Protein AF-A0A839LKV4-F1 (afdb_monomer)

Sequence (99 aa):
MSNGKMERDYFEEKKQLTLEGIKHAQNTAEEVTGLLSSWSYDVPNIFNAAEVHEYIRAAKAQLDGVRRNFEKVRWASANTDLGFNEWLVENGHPDLVMG

Structure (mmCIF, N/CA/C/O backbone):
data_AF-A0A839LKV4-F1
#
_entry.id   AF-A0A839LKV4-F1
#
loop_
_atom_site.group_PDB
_atom_site.id
_atom_site.type_symbol
_atom_site.label_atom_id
_atom_site.label_alt_id
_atom_site.label_comp_id
_atom_site.label_asym_id
_atom_site.label_entity_id
_atom_site.label_seq_id
_atom_site.pdbx_PDB_ins_code
_atom_site.Cartn_x
_atom_site.Cartn_y
_atom_site.Cartn_z
_atom_site.occupancy
_atom_site.B_iso_or_equiv
_atom_site.auth_seq_id
_atom_site.auth_comp_id
_atom_site.auth_asym_id
_atom_site.auth_atom_id
_atom_site.pdbx_PDB_model_num
ATOM 1 N N . MET A 1 1 ? -19.327 -2.821 31.415 1.00 40.50 1 MET A N 1
ATOM 2 C CA . MET A 1 1 ? -18.023 -2.209 31.093 1.00 40.50 1 MET A CA 1
ATOM 3 C C . MET A 1 1 ? -17.868 -2.220 29.582 1.00 40.50 1 MET A C 1
ATOM 5 O O . MET A 1 1 ? -17.846 -3.310 29.038 1.00 40.50 1 MET A O 1
ATOM 9 N N . SER A 1 2 ? -17.823 -1.055 28.936 1.00 37.88 2 SER A N 1
ATOM 10 C CA . SER A 1 2 ? -16.970 -0.748 27.770 1.00 37.88 2 SER A CA 1
ATOM 11 C C . SER A 1 2 ? -17.357 0.642 27.244 1.00 37.88 2 SER A C 1
ATOM 13 O O . SER A 1 2 ? -18.317 0.826 26.503 1.00 37.88 2 SER A O 1
ATOM 15 N N . ASN A 1 3 ? -16.610 1.664 27.664 1.00 42.56 3 ASN A N 1
ATOM 16 C CA . ASN A 1 3 ? -16.605 2.940 26.957 1.00 42.56 3 ASN A CA 1
ATOM 17 C C . ASN A 1 3 ? -15.806 2.718 25.665 1.00 42.56 3 ASN A C 1
ATOM 19 O O . ASN A 1 3 ? -14.602 2.937 25.640 1.00 42.56 3 ASN A O 1
ATOM 23 N N . GLY A 1 4 ? -16.469 2.237 24.609 1.00 48.34 4 GLY A N 1
ATOM 24 C CA . GLY A 1 4 ? -15.903 1.998 23.270 1.00 48.34 4 GLY A CA 1
ATOM 25 C C . GLY A 1 4 ? -15.547 3.273 22.494 1.00 48.34 4 GLY A C 1
ATOM 26 O O . GLY A 1 4 ? -15.697 3.329 21.277 1.00 48.34 4 GLY A O 1
ATOM 27 N N . LYS A 1 5 ? -15.122 4.331 23.190 1.00 51.56 5 LYS A N 1
ATOM 28 C CA . LYS A 1 5 ? -14.492 5.492 22.569 1.00 51.56 5 LYS A CA 1
ATOM 29 C C . LYS A 1 5 ? -12.992 5.319 22.718 1.00 51.56 5 LYS A C 1
ATOM 31 O O . LYS A 1 5 ? -12.467 5.440 23.820 1.00 51.56 5 LYS A O 1
ATOM 36 N N . MET A 1 6 ? -12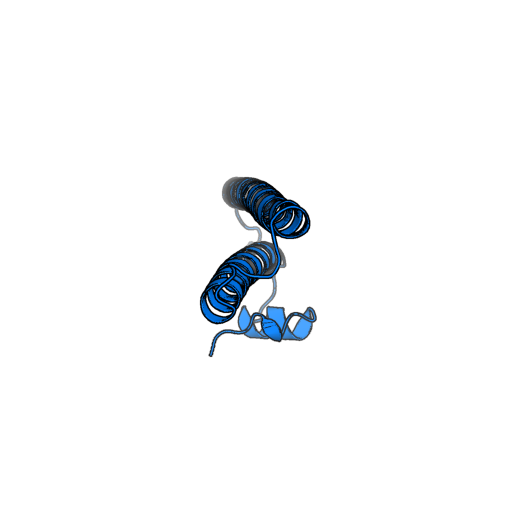.333 5.049 21.596 1.00 60.16 6 MET A N 1
ATOM 37 C CA . MET A 1 6 ? -10.903 5.284 21.438 1.00 60.16 6 MET A CA 1
ATOM 38 C C . MET A 1 6 ? -10.585 6.677 22.004 1.00 60.16 6 MET A C 1
ATOM 40 O O . MET A 1 6 ? -11.303 7.638 21.703 1.00 60.16 6 MET A O 1
ATOM 44 N N . GLU A 1 7 ? -9.589 6.771 22.889 1.00 73.50 7 GLU A N 1
ATOM 45 C CA . GLU A 1 7 ? -9.206 8.055 23.476 1.00 73.50 7 GLU A CA 1
ATOM 46 C C . GLU A 1 7 ? -8.921 9.051 22.354 1.00 73.50 7 GLU A C 1
ATOM 48 O O . GLU A 1 7 ? -8.290 8.719 21.349 1.00 73.50 7 GLU A O 1
ATOM 53 N N . ARG A 1 8 ? -9.440 10.272 22.505 1.00 69.38 8 ARG A N 1
ATOM 54 C CA . ARG A 1 8 ? -9.381 11.314 21.472 1.00 69.38 8 ARG A CA 1
ATOM 55 C C . ARG A 1 8 ? -7.950 11.548 20.981 1.00 69.38 8 ARG A C 1
ATOM 57 O O . ARG A 1 8 ? -7.748 11.766 19.791 1.00 69.38 8 ARG A O 1
ATOM 64 N N . ASP A 1 9 ? -6.988 11.435 21.887 1.00 69.31 9 ASP A N 1
ATOM 65 C CA . ASP A 1 9 ? -5.569 11.622 21.607 1.00 69.31 9 ASP A CA 1
ATOM 66 C C . ASP A 1 9 ? -5.010 10.482 20.743 1.00 69.31 9 ASP A C 1
ATOM 68 O O . ASP A 1 9 ? -4.299 10.736 19.775 1.00 69.31 9 ASP A O 1
ATOM 72 N N . TYR A 1 10 ? -5.426 9.238 21.001 1.00 67.12 10 TYR A N 1
ATOM 73 C CA . TYR A 1 10 ? -5.076 8.091 20.163 1.00 67.12 10 TYR A CA 1
ATOM 74 C C . TYR A 1 10 ? -5.703 8.201 18.764 1.00 67.12 10 TYR A C 1
ATOM 76 O O . TYR A 1 10 ? -5.060 7.890 17.763 1.00 67.12 10 TYR A O 1
ATOM 84 N N . PHE A 1 11 ? -6.947 8.682 18.664 1.00 73.06 11 PHE A N 1
ATOM 85 C CA . PHE A 1 11 ? -7.590 8.914 17.368 1.00 73.06 11 PHE A CA 1
ATOM 86 C C . PHE A 1 11 ? -6.861 9.987 16.545 1.00 73.06 11 PHE A C 1
ATOM 88 O O . PHE A 1 11 ? -6.594 9.773 15.362 1.00 73.06 11 PHE A O 1
ATOM 95 N N . GLU A 1 12 ? -6.515 11.125 17.154 1.00 74.31 12 GLU A N 1
ATOM 96 C CA . GLU A 1 12 ? -5.784 12.191 16.460 1.00 74.31 12 GLU A CA 1
ATOM 97 C C . GLU A 1 12 ? -4.361 11.758 16.074 1.00 74.31 12 GLU A C 1
ATOM 99 O O . GLU A 1 12 ? -3.928 12.047 14.959 1.00 74.31 12 GLU A O 1
ATOM 104 N N . GLU A 1 13 ? -3.670 10.979 16.914 1.00 73.31 13 GLU A N 1
ATOM 105 C CA . GLU A 1 13 ? -2.375 10.374 16.571 1.00 73.31 13 GLU A CA 1
ATOM 106 C C . GLU A 1 13 ? -2.489 9.481 15.324 1.00 73.31 13 GLU A C 1
ATOM 108 O O . GLU A 1 13 ? -1.734 9.637 14.361 1.00 73.31 13 GLU A O 1
ATOM 113 N N . LYS A 1 14 ? -3.468 8.565 15.289 1.00 68.56 14 LYS A N 1
ATOM 114 C CA . LYS A 1 14 ? -3.659 7.672 14.134 1.00 68.56 14 LYS A CA 1
ATOM 115 C C . LYS A 1 14 ? -4.084 8.429 12.886 1.00 68.56 14 LYS A C 1
ATOM 117 O O . LYS A 1 14 ? -3.581 8.134 11.802 1.00 68.56 14 LYS A O 1
ATOM 122 N N . LYS A 1 15 ? -4.943 9.436 13.017 1.00 75.06 15 LYS A N 1
ATOM 123 C CA . LYS A 1 15 ? -5.335 10.313 11.910 1.00 75.06 15 LYS A CA 1
ATOM 124 C C . LYS A 1 15 ? -4.131 11.051 11.322 1.00 75.06 15 LYS A C 1
ATOM 126 O O . LYS A 1 15 ? -3.983 11.064 10.102 1.00 75.06 15 LYS A O 1
ATOM 131 N N . GLN A 1 16 ? -3.248 11.595 12.156 1.00 76.31 16 GLN A N 1
ATOM 132 C CA . GLN A 1 16 ? -2.036 12.273 11.698 1.00 76.31 16 GLN A CA 1
ATOM 133 C C . GLN A 1 16 ? -1.102 11.319 10.938 1.00 76.31 16 GLN A C 1
ATOM 135 O O . GLN A 1 16 ? -0.717 11.615 9.807 1.00 76.31 16 GLN A O 1
ATOM 140 N N . LEU A 1 17 ? -0.840 10.129 11.490 1.00 70.31 17 LEU A N 1
ATOM 141 C CA . LEU A 1 1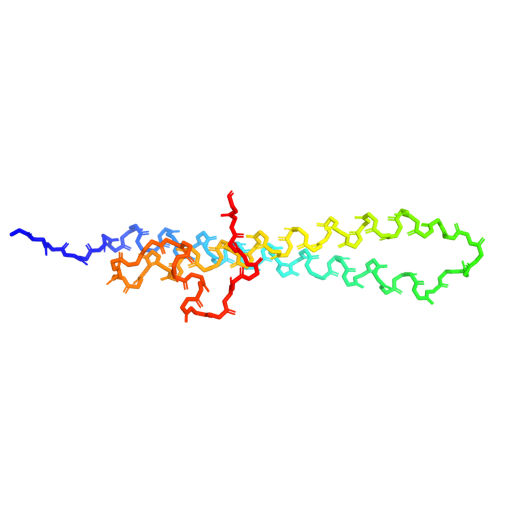7 ? -0.044 9.087 10.824 1.00 70.31 17 LEU A CA 1
ATOM 142 C C . LEU A 1 17 ? -0.647 8.657 9.477 1.00 70.31 17 LEU A C 1
ATOM 144 O O . LEU A 1 17 ? 0.069 8.335 8.530 1.00 70.31 17 LEU A O 1
ATOM 148 N N . THR A 1 18 ? -1.974 8.678 9.369 1.00 69.69 18 THR A N 1
ATOM 149 C CA . THR A 1 18 ? -2.684 8.363 8.122 1.00 69.69 18 THR A CA 1
ATOM 150 C C . THR A 1 18 ? -2.478 9.435 7.073 1.00 69.69 18 THR A C 1
ATOM 152 O O . THR A 1 18 ? -2.188 9.117 5.925 1.00 69.69 18 THR A O 1
ATOM 155 N N . LEU A 1 19 ? -2.629 10.705 7.454 1.00 74.81 19 LEU A N 1
ATOM 156 C CA . LEU A 1 19 ? -2.427 11.834 6.551 1.00 74.81 19 LEU A CA 1
ATOM 157 C C . LEU A 1 19 ? -0.982 11.879 6.045 1.00 74.81 19 LEU A C 1
ATOM 159 O O . LEU A 1 19 ? -0.753 12.104 4.858 1.00 74.81 19 LEU A O 1
ATOM 163 N N . GLU A 1 20 ? -0.018 11.595 6.920 1.00 75.00 20 GLU A N 1
ATOM 164 C CA . GLU A 1 20 ? 1.391 11.444 6.550 1.00 75.00 20 GLU A CA 1
ATOM 165 C C . GLU A 1 20 ? 1.600 10.274 5.583 1.00 75.00 20 GLU A C 1
ATOM 167 O O . GLU A 1 20 ? 2.273 10.435 4.564 1.00 75.00 20 GLU A O 1
ATOM 172 N N . GLY A 1 21 ? 0.954 9.131 5.835 1.00 71.81 21 GLY A N 1
ATOM 173 C CA . GLY A 1 21 ? 0.974 7.975 4.939 1.00 71.81 21 GLY A CA 1
ATOM 174 C C . GLY A 1 21 ? 0.377 8.260 3.556 1.00 71.81 21 GLY A C 1
ATOM 175 O O . GLY A 1 21 ? 0.976 7.889 2.549 1.00 71.81 21 GLY A O 1
ATOM 176 N N . ILE A 1 22 ? -0.762 8.961 3.487 1.00 74.25 22 ILE A N 1
ATOM 177 C CA . ILE A 1 22 ? -1.395 9.381 2.223 1.00 74.25 22 ILE A CA 1
ATOM 178 C C . ILE A 1 22 ? -0.470 10.328 1.458 1.00 74.25 22 ILE A C 1
ATOM 180 O O . ILE A 1 22 ? -0.266 10.152 0.260 1.00 74.25 22 ILE A O 1
ATOM 184 N N . LYS A 1 23 ? 0.121 11.314 2.142 1.00 73.69 23 LYS A N 1
ATOM 185 C CA . LYS A 1 23 ? 1.037 12.271 1.513 1.00 73.69 23 LYS A CA 1
ATOM 186 C C . LYS A 1 23 ? 2.288 11.581 0.973 1.00 73.69 23 LYS A C 1
ATOM 188 O O . LYS A 1 23 ? 2.715 11.868 -0.140 1.00 73.69 23 LYS A O 1
ATOM 193 N N . HIS A 1 24 ? 2.859 10.654 1.738 1.00 71.19 24 HIS A N 1
ATOM 194 C CA . HIS A 1 24 ? 4.004 9.872 1.286 1.00 71.19 24 HIS A CA 1
ATOM 195 C C . HIS A 1 24 ? 3.659 9.042 0.046 1.00 71.19 24 HIS A C 1
ATOM 197 O O . HIS A 1 24 ? 4.392 9.066 -0.936 1.00 71.19 24 HIS A O 1
ATOM 203 N N . ALA A 1 25 ? 2.500 8.388 0.054 1.00 65.00 25 ALA A N 1
ATOM 204 C CA . ALA A 1 25 ? 2.033 7.619 -1.084 1.00 65.00 25 ALA A CA 1
ATOM 205 C C . ALA A 1 25 ? 1.782 8.448 -2.339 1.00 65.00 25 ALA A C 1
ATOM 207 O O . ALA A 1 25 ? 2.088 7.997 -3.440 1.00 65.00 25 ALA A O 1
ATOM 208 N N . GLN A 1 26 ? 1.217 9.644 -2.173 1.00 72.69 26 GLN A N 1
ATOM 209 C CA . GLN A 1 26 ? 1.023 10.574 -3.273 1.00 7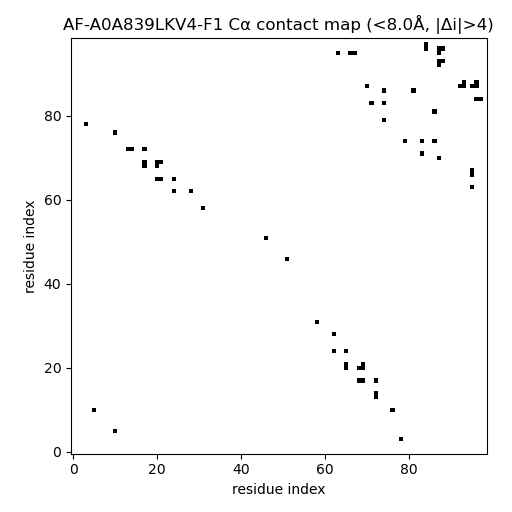2.69 26 GLN A CA 1
ATOM 210 C C . GLN A 1 26 ? 2.371 10.937 -3.905 1.00 72.69 26 GLN A C 1
ATOM 212 O O . GLN A 1 26 ? 2.512 10.822 -5.118 1.00 72.69 26 GLN A O 1
ATOM 217 N N . ASN A 1 27 ? 3.376 11.275 -3.092 1.00 72.12 27 ASN A N 1
ATOM 218 C CA . ASN A 1 27 ? 4.720 11.571 -3.591 1.00 72.12 27 ASN A CA 1
ATOM 219 C C . ASN A 1 27 ? 5.322 10.371 -4.342 1.00 72.12 27 ASN A C 1
ATOM 221 O O . ASN A 1 27 ? 5.863 10.534 -5.430 1.00 72.12 27 ASN A O 1
ATOM 225 N N . THR A 1 28 ? 5.184 9.153 -3.810 1.00 68.69 28 THR A N 1
ATOM 226 C CA . THR A 1 28 ? 5.654 7.936 -4.492 1.00 68.69 28 THR A CA 1
ATOM 227 C C . THR A 1 28 ? 4.924 7.704 -5.818 1.00 68.69 28 THR A C 1
ATOM 229 O O . THR A 1 28 ? 5.543 7.321 -6.808 1.00 68.69 28 THR A O 1
ATOM 232 N N . ALA A 1 29 ? 3.615 7.957 -5.878 1.00 68.50 29 ALA A N 1
ATOM 233 C CA . ALA A 1 29 ? 2.855 7.854 -7.121 1.00 68.50 29 ALA A CA 1
ATOM 234 C C . ALA A 1 29 ? 3.315 8.893 -8.160 1.00 68.50 29 ALA A C 1
ATOM 236 O O . ALA A 1 29 ? 3.419 8.571 -9.347 1.00 68.50 29 ALA A O 1
ATOM 237 N N . GLU A 1 30 ? 3.632 10.114 -7.724 1.00 73.38 30 GLU A N 1
ATOM 238 C CA . GLU A 1 30 ? 4.198 11.169 -8.571 1.00 73.38 30 GLU A CA 1
ATOM 239 C C . GLU A 1 30 ? 5.594 10.784 -9.096 1.00 73.38 30 GLU A C 1
ATOM 241 O O . GLU A 1 30 ? 5.853 10.931 -10.290 1.00 73.38 30 GLU A O 1
ATOM 246 N N . GLU A 1 31 ? 6.458 10.198 -8.260 1.00 71.00 31 GLU A N 1
ATOM 247 C CA . GLU A 1 31 ? 7.777 9.683 -8.663 1.00 71.00 31 GLU A CA 1
ATOM 248 C C . GLU A 1 31 ? 7.669 8.570 -9.713 1.00 71.00 31 GLU A C 1
ATOM 250 O O . GLU A 1 31 ? 8.317 8.633 -10.760 1.00 71.00 31 GLU A O 1
ATOM 255 N N . 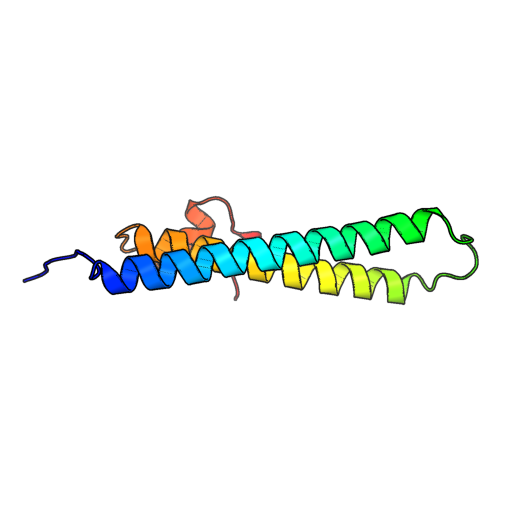VAL A 1 32 ? 6.806 7.576 -9.479 1.00 69.69 32 VAL A N 1
ATOM 256 C CA . VAL A 1 32 ? 6.558 6.489 -10.440 1.00 69.69 32 VAL A CA 1
ATOM 257 C C . VAL A 1 32 ? 6.013 7.048 -11.754 1.00 69.69 32 VAL A C 1
ATOM 259 O O . VAL A 1 32 ? 6.459 6.646 -12.826 1.00 69.69 32 VAL A O 1
ATOM 262 N N . THR A 1 33 ? 5.096 8.014 -11.697 1.00 70.25 33 THR A N 1
ATOM 263 C CA . THR A 1 33 ? 4.555 8.673 -12.896 1.00 70.25 33 THR A CA 1
ATOM 264 C C . THR A 1 33 ? 5.640 9.438 -13.656 1.00 70.25 33 THR A C 1
ATOM 266 O O . THR A 1 33 ? 5.669 9.406 -14.888 1.00 70.25 33 THR A O 1
ATOM 269 N N . GLY A 1 34 ? 6.564 10.085 -12.944 1.00 64.31 34 GLY A N 1
ATOM 270 C CA . GLY A 1 34 ? 7.735 10.742 -13.522 1.00 64.31 34 GLY A CA 1
ATOM 271 C C . GLY A 1 34 ? 8.663 9.763 -14.246 1.00 64.31 34 GLY A C 1
ATOM 272 O O . GLY A 1 34 ? 9.064 10.032 -15.377 1.00 64.31 34 GLY A O 1
ATOM 273 N N . LEU A 1 35 ? 8.934 8.601 -13.644 1.00 64.75 35 LEU A N 1
ATOM 274 C CA . LEU A 1 35 ? 9.712 7.522 -14.268 1.00 64.75 35 LEU A CA 1
ATOM 275 C C . LEU A 1 35 ? 9.017 6.957 -15.516 1.00 64.75 35 LEU A C 1
ATOM 277 O O . LEU A 1 35 ? 9.648 6.784 -16.553 1.00 64.75 35 LEU A O 1
ATOM 281 N N . LEU A 1 36 ? 7.703 6.727 -15.456 1.00 61.94 36 LEU A N 1
ATOM 282 C CA . LEU A 1 36 ? 6.926 6.284 -16.620 1.00 61.94 36 LEU A CA 1
ATOM 283 C C . LEU A 1 36 ? 6.918 7.335 -17.741 1.00 61.94 36 LEU A C 1
ATOM 285 O O . LEU A 1 36 ? 6.950 6.993 -18.921 1.00 61.94 36 LEU A O 1
ATOM 289 N N . SER A 1 37 ? 6.884 8.620 -17.384 1.00 60.69 37 SER A N 1
ATOM 290 C CA . SER A 1 37 ? 6.895 9.718 -18.354 1.00 60.69 37 SER A CA 1
ATOM 291 C C . SER A 1 37 ? 8.262 9.870 -19.023 1.00 60.69 37 SER A C 1
ATOM 293 O O . SER A 1 37 ? 8.315 10.111 -20.229 1.00 60.69 37 SER A O 1
ATOM 295 N N . SER A 1 38 ? 9.366 9.668 -18.294 1.00 57.34 38 S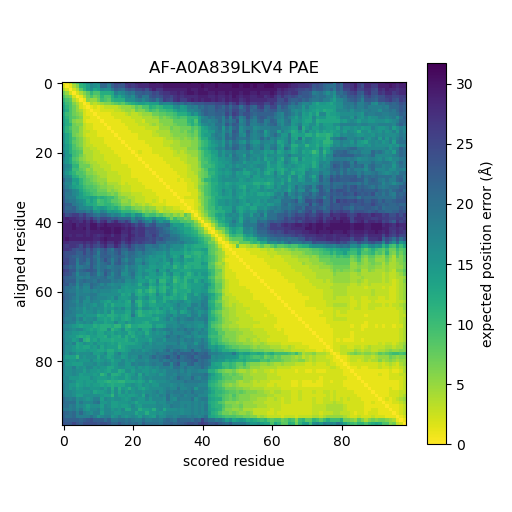ER A N 1
ATOM 296 C CA . SER A 1 38 ? 10.710 9.663 -18.887 1.00 57.34 38 SER A CA 1
ATOM 297 C C . SER A 1 38 ? 10.937 8.458 -19.805 1.00 57.34 38 SER A C 1
ATOM 299 O O . SER A 1 38 ? 11.622 8.591 -20.817 1.00 57.34 38 SER A O 1
ATOM 301 N N . TRP A 1 39 ? 10.271 7.323 -19.554 1.00 56.12 39 TRP A N 1
ATOM 302 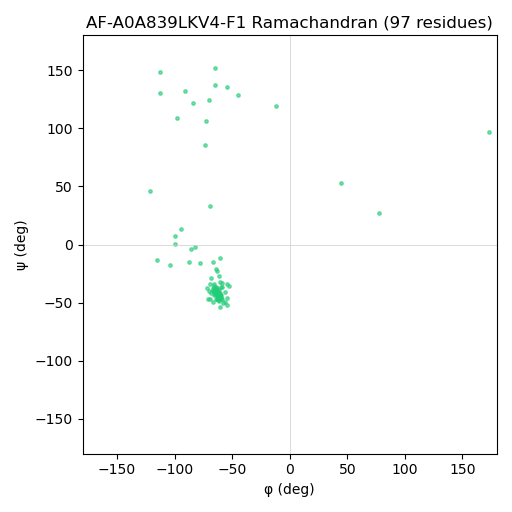C CA . TRP A 1 39 ? 10.275 6.169 -20.467 1.00 56.12 39 TRP A CA 1
ATOM 303 C C . TRP A 1 39 ? 9.637 6.452 -21.834 1.00 56.12 39 TRP A C 1
ATOM 305 O O . TRP A 1 39 ? 9.926 5.742 -22.792 1.00 56.12 39 TRP A O 1
ATOM 315 N N . SER A 1 40 ? 8.790 7.480 -21.958 1.00 53.47 40 SER A N 1
ATOM 316 C CA . SER A 1 40 ? 8.201 7.862 -23.251 1.00 53.47 40 SER A CA 1
ATOM 317 C C . SER A 1 40 ? 9.152 8.654 -24.157 1.00 53.47 40 SER A C 1
ATOM 319 O O . SER A 1 40 ? 8.894 8.757 -25.356 1.00 53.47 40 SER A O 1
ATOM 321 N N . TYR A 1 41 ? 10.245 9.200 -23.604 1.00 51.75 41 TYR A N 1
ATOM 322 C CA . TYR A 1 41 ? 11.141 10.113 -24.317 1.00 51.75 41 TYR A CA 1
ATOM 323 C C . TYR A 1 41 ? 12.467 9.486 -24.773 1.00 51.75 41 TYR A C 1
ATOM 325 O O . TYR A 1 41 ? 13.070 10.031 -25.697 1.00 51.75 41 TYR A O 1
ATOM 333 N N . ASP A 1 42 ? 12.889 8.337 -24.224 1.00 50.09 42 ASP A N 1
ATOM 334 C CA . ASP A 1 42 ? 14.156 7.698 -24.603 1.00 50.09 42 ASP A CA 1
ATOM 335 C C . ASP A 1 42 ? 13.991 6.355 -25.347 1.00 50.09 42 ASP A C 1
ATOM 337 O O . ASP A 1 42 ? 13.250 5.453 -24.977 1.00 50.09 42 ASP A O 1
ATOM 341 N N . VAL A 1 43 ? 14.713 6.290 -26.464 1.00 50.28 43 VAL A N 1
ATOM 342 C CA . VAL A 1 43 ? 14.938 5.250 -27.482 1.00 50.28 43 VAL A CA 1
ATOM 343 C C . VAL A 1 43 ? 14.463 3.801 -27.164 1.00 50.28 43 VAL A C 1
ATOM 345 O O . VAL A 1 43 ? 15.056 3.126 -26.320 1.00 50.28 43 VAL A O 1
ATOM 348 N N . PRO A 1 44 ? 13.535 3.220 -27.962 1.00 51.97 44 PRO A N 1
ATOM 349 C CA . PRO A 1 44 ? 12.970 1.869 -27.769 1.00 51.97 44 PRO A CA 1
ATOM 350 C C . PRO A 1 44 ? 13.953 0.682 -27.797 1.00 51.97 44 PRO A C 1
ATOM 352 O O . PRO A 1 44 ? 13.569 -0.433 -27.460 1.00 51.97 44 PRO A O 1
ATOM 355 N N . ASN A 1 45 ? 15.206 0.886 -28.214 1.00 50.44 45 ASN A N 1
ATOM 356 C CA . ASN A 1 45 ? 16.175 -0.188 -28.474 1.00 50.44 45 ASN A CA 1
ATOM 357 C C . ASN A 1 45 ? 17.189 -0.442 -27.339 1.00 50.44 45 ASN A C 1
ATOM 359 O O . ASN A 1 45 ? 18.120 -1.219 -27.540 1.00 50.44 45 ASN A O 1
ATOM 363 N N . ILE A 1 46 ? 17.043 0.196 -26.170 1.00 56.47 46 ILE A N 1
ATOM 364 C CA . ILE A 1 46 ? 18.001 0.070 -25.046 1.00 56.47 46 ILE A CA 1
ATOM 365 C C . ILE A 1 46 ? 17.371 -0.589 -23.799 1.00 56.47 46 ILE A C 1
ATOM 367 O O . ILE A 1 46 ? 18.086 -1.027 -22.901 1.00 56.47 46 ILE A O 1
ATOM 371 N N . PHE A 1 47 ? 16.044 -0.729 -23.732 1.00 58.56 47 PHE A N 1
ATOM 372 C CA . PHE A 1 47 ? 15.367 -1.168 -22.509 1.00 58.56 47 PHE A CA 1
ATOM 373 C C . PHE A 1 47 ? 15.329 -2.691 -22.351 1.00 58.56 47 PHE A C 1
ATOM 375 O O . PHE A 1 47 ? 14.754 -3.417 -23.164 1.00 58.56 47 PHE A O 1
ATOM 382 N N . ASN A 1 48 ? 15.892 -3.176 -21.244 1.00 68.12 48 ASN A N 1
ATOM 383 C CA . ASN A 1 48 ? 15.709 -4.548 -20.796 1.00 68.12 48 ASN A CA 1
ATOM 384 C C . ASN A 1 48 ? 14.285 -4.712 -20.240 1.00 68.12 48 ASN A C 1
ATOM 386 O O . ASN A 1 48 ? 13.978 -4.255 -19.140 1.00 68.12 48 ASN A O 1
ATOM 390 N N . ALA A 1 49 ? 13.414 -5.390 -20.990 1.00 68.56 49 ALA A N 1
ATOM 391 C CA . ALA A 1 49 ? 12.021 -5.605 -20.596 1.00 68.56 49 ALA A CA 1
ATOM 392 C C . ALA A 1 49 ? 11.879 -6.249 -19.203 1.00 68.56 49 ALA A C 1
ATOM 394 O O . ALA A 1 49 ? 10.952 -5.916 -18.469 1.00 68.56 49 ALA A O 1
ATOM 395 N N . ALA A 1 50 ? 12.805 -7.131 -18.807 1.00 74.81 50 ALA A N 1
ATOM 396 C CA . ALA A 1 50 ? 12.773 -7.754 -17.486 1.00 74.81 50 ALA A CA 1
ATOM 397 C C . ALA A 1 50 ? 12.952 -6.716 -16.368 1.00 74.81 50 ALA A C 1
ATOM 399 O O . ALA A 1 50 ? 12.218 -6.735 -15.386 1.00 74.81 50 ALA A O 1
ATOM 400 N N . GLU A 1 51 ? 13.871 -5.772 -16.550 1.00 72.81 51 GLU A N 1
ATOM 401 C CA . GLU A 1 51 ? 14.141 -4.701 -15.589 1.00 72.81 51 GLU A CA 1
ATOM 402 C C . GLU A 1 51 ? 12.941 -3.750 -15.456 1.00 72.81 51 GLU A C 1
ATOM 404 O O . GLU A 1 51 ? 12.526 -3.409 -14.349 1.00 72.81 51 GLU A O 1
ATOM 409 N N . VAL A 1 52 ? 12.292 -3.425 -16.577 1.00 68.00 52 VAL A N 1
ATOM 410 C CA . VAL A 1 52 ? 11.040 -2.651 -16.600 1.00 68.00 52 VAL A CA 1
ATOM 411 C C . VAL A 1 52 ? 9.925 -3.367 -15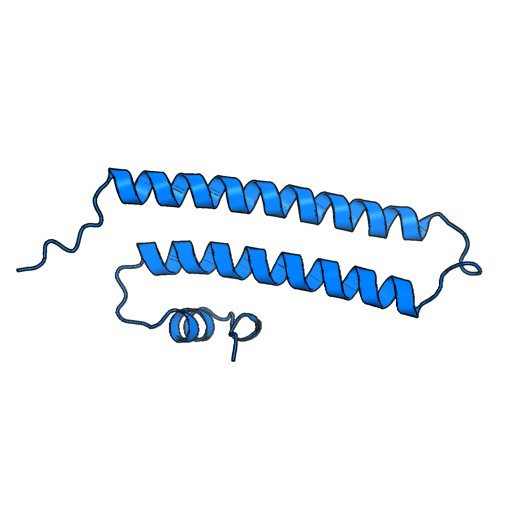.829 1.00 68.00 52 VAL A C 1
ATOM 413 O O . VAL A 1 52 ? 9.231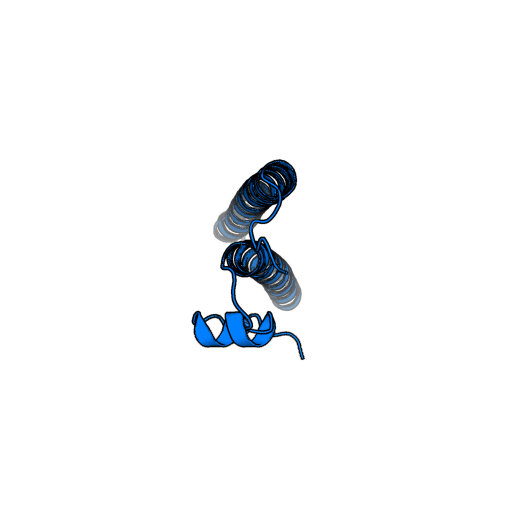 -2.753 -15.016 1.00 68.00 52 VAL A O 1
ATOM 416 N N . HIS A 1 53 ? 9.764 -4.677 -16.032 1.00 74.56 53 HIS A N 1
ATOM 417 C CA . HIS A 1 53 ? 8.786 -5.471 -15.289 1.00 74.56 53 HIS A CA 1
ATOM 418 C C . HIS A 1 53 ? 9.075 -5.512 -13.782 1.00 74.56 53 HIS A C 1
ATOM 420 O O . HIS A 1 53 ? 8.128 -5.467 -12.993 1.00 74.56 53 HIS A O 1
ATOM 426 N N . GLU A 1 54 ? 10.344 -5.570 -13.371 1.00 78.75 54 GLU A N 1
ATOM 427 C CA . GLU A 1 54 ? 10.721 -5.502 -11.955 1.00 78.75 54 GLU A CA 1
ATOM 428 C C . GLU A 1 54 ? 10.388 -4.138 -11.342 1.00 78.75 54 GLU A C 1
ATOM 430 O O . GLU A 1 54 ? 9.789 -4.092 -10.266 1.00 78.75 54 GLU A O 1
ATOM 435 N N . TYR A 1 55 ? 10.674 -3.030 -12.035 1.00 72.38 55 TYR A N 1
ATOM 436 C CA . TYR A 1 55 ? 10.307 -1.695 -11.552 1.00 72.38 55 TYR A CA 1
ATOM 437 C C . TYR A 1 55 ? 8.796 -1.531 -11.391 1.00 72.38 55 TYR A C 1
ATOM 439 O O . TYR A 1 55 ? 8.332 -1.047 -10.357 1.00 72.38 55 TYR A O 1
ATOM 447 N N . ILE A 1 56 ? 8.014 -1.999 -12.367 1.00 75.00 56 ILE A N 1
ATOM 448 C CA . ILE A 1 56 ? 6.548 -1.978 -12.285 1.00 75.00 56 ILE A CA 1
ATOM 449 C C . ILE A 1 56 ? 6.060 -2.839 -11.111 1.00 75.00 56 ILE A C 1
ATOM 451 O O . ILE A 1 56 ? 5.161 -2.430 -10.374 1.00 75.00 56 ILE A O 1
ATOM 455 N N . ARG A 1 57 ? 6.654 -4.021 -10.898 1.00 78.44 57 ARG A N 1
ATOM 456 C CA . ARG A 1 57 ? 6.296 -4.900 -9.776 1.00 78.44 57 ARG A CA 1
ATOM 457 C C . ARG A 1 57 ? 6.600 -4.246 -8.429 1.00 78.44 57 ARG A C 1
ATOM 459 O O . ARG A 1 57 ? 5.754 -4.295 -7.537 1.00 78.44 57 ARG A O 1
ATOM 466 N N . ALA A 1 58 ? 7.768 -3.623 -8.290 1.00 76.88 58 ALA A N 1
ATOM 467 C CA . ALA A 1 58 ? 8.169 -2.922 -7.075 1.00 76.88 58 ALA A CA 1
ATOM 468 C C . ALA A 1 58 ? 7.230 -1.743 -6.771 1.00 76.88 58 ALA A C 1
ATOM 470 O O . ALA A 1 58 ? 6.722 -1.637 -5.653 1.00 76.88 58 ALA A O 1
ATOM 471 N N . ALA A 1 59 ? 6.920 -0.923 -7.779 1.00 71.75 59 ALA A N 1
ATOM 472 C CA . ALA A 1 59 ? 5.979 0.188 -7.649 1.00 71.75 59 ALA A CA 1
ATOM 473 C C . ALA A 1 59 ? 4.574 -0.291 -7.243 1.00 71.75 59 ALA A C 1
ATOM 475 O O . ALA A 1 59 ? 3.957 0.267 -6.335 1.00 71.75 59 ALA A O 1
ATOM 476 N N . LYS A 1 60 ? 4.078 -1.377 -7.854 1.00 81.44 60 LYS A N 1
ATOM 477 C CA . LYS A 1 60 ? 2.795 -1.987 -7.479 1.00 81.44 60 LYS A CA 1
ATOM 478 C C . LYS A 1 60 ? 2.785 -2.452 -6.021 1.00 81.44 60 LYS A C 1
ATOM 480 O O . LYS A 1 60 ? 1.827 -2.171 -5.308 1.00 81.44 60 LYS A O 1
ATOM 485 N N . ALA A 1 61 ? 3.843 -3.123 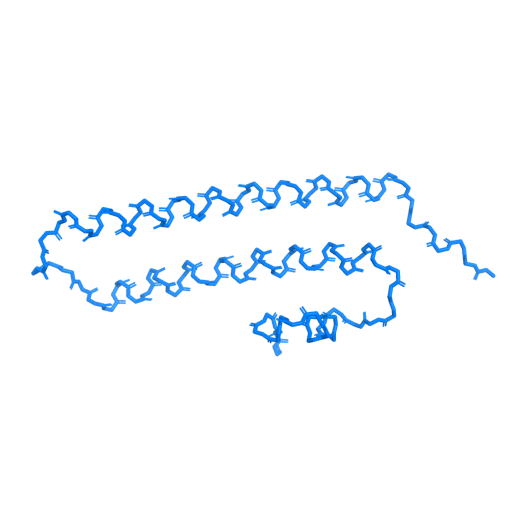-5.565 1.00 78.25 61 ALA A N 1
ATOM 486 C CA . ALA A 1 61 ? 3.938 -3.590 -4.183 1.00 78.25 61 ALA A CA 1
ATOM 487 C C . ALA A 1 61 ? 3.909 -2.426 -3.175 1.00 78.25 61 ALA A C 1
ATOM 489 O O . ALA A 1 61 ? 3.253 -2.523 -2.136 1.00 78.25 61 ALA A O 1
ATOM 490 N N . GLN A 1 62 ? 4.566 -1.307 -3.495 1.00 77.00 62 GLN A N 1
ATOM 491 C CA . GLN A 1 62 ? 4.513 -0.093 -2.677 1.00 77.00 62 GLN A CA 1
ATOM 492 C C . GLN A 1 62 ? 3.096 0.494 -2.618 1.00 77.00 62 GLN A C 1
ATOM 494 O O . GLN A 1 62 ? 2.601 0.785 -1.527 1.00 77.00 62 GLN A O 1
ATOM 499 N N . LEU A 1 63 ? 2.416 0.608 -3.764 1.00 79.50 63 LEU A N 1
ATOM 500 C CA . LEU A 1 63 ? 1.035 1.098 -3.839 1.00 79.50 63 LEU A CA 1
ATOM 501 C C . LEU A 1 63 ? 0.061 0.217 -3.049 1.00 79.50 63 LEU A C 1
ATOM 503 O O . LEU A 1 63 ? -0.769 0.731 -2.298 1.00 79.50 63 LEU A O 1
ATOM 507 N N . ASP A 1 64 ? 0.177 -1.104 -3.167 1.00 83.06 64 ASP A N 1
ATOM 508 C CA . ASP A 1 64 ? -0.675 -2.037 -2.427 1.00 83.06 64 ASP A CA 1
ATOM 509 C C . ASP A 1 64 ? -0.407 -1.940 -0.908 1.00 83.06 64 ASP A C 1
ATOM 511 O O . ASP A 1 64 ? -1.344 -1.951 -0.104 1.00 83.06 64 ASP A O 1
ATOM 515 N N . GLY A 1 65 ? 0.848 -1.711 -0.500 1.00 79.50 65 GLY A N 1
ATOM 516 C CA . GLY A 1 65 ? 1.215 -1.428 0.892 1.00 79.50 65 GLY A CA 1
ATOM 517 C C . GLY A 1 65 ? 0.567 -0.155 1.447 1.00 79.50 65 GLY A C 1
ATOM 518 O O . GLY A 1 65 ? 0.007 -0.169 2.547 1.00 79.50 65 GLY A O 1
ATOM 519 N N . VAL A 1 66 ? 0.578 0.933 0.674 1.00 79.69 66 VAL A N 1
ATOM 520 C CA . VAL A 1 66 ? -0.110 2.183 1.033 1.00 79.69 66 VAL A CA 1
ATOM 521 C C . VAL A 1 66 ? -1.603 1.953 1.195 1.00 79.69 66 VAL A C 1
ATOM 523 O O . VAL A 1 66 ? -2.170 2.322 2.227 1.00 79.69 66 VAL A O 1
ATOM 526 N N . ARG A 1 67 ? -2.251 1.373 0.177 1.00 84.12 67 ARG A N 1
ATOM 527 C CA . ARG A 1 67 ? -3.704 1.159 0.174 1.00 84.12 67 ARG A CA 1
ATOM 528 C C . ARG A 1 67 ? -4.120 0.358 1.402 1.00 84.12 67 ARG A C 1
ATOM 530 O O . ARG A 1 67 ? -5.084 0.703 2.080 1.00 84.12 67 ARG A O 1
ATOM 537 N N . ARG A 1 68 ? -3.324 -0.651 1.759 1.00 86.44 68 ARG A N 1
ATOM 538 C CA . ARG A 1 68 ? -3.550 -1.457 2.956 1.00 86.44 68 ARG A CA 1
ATOM 539 C C . ARG A 1 68 ? -3.406 -0.651 4.250 1.00 86.44 68 ARG A C 1
ATOM 541 O O . ARG A 1 68 ? -4.196 -0.850 5.167 1.00 86.44 68 ARG A O 1
ATOM 548 N N . ASN A 1 69 ? -2.437 0.257 4.350 1.00 80.69 69 ASN A N 1
ATOM 549 C CA . ASN A 1 69 ? -2.286 1.121 5.528 1.00 80.69 69 ASN A CA 1
ATOM 550 C C . ASN A 1 69 ? -3.454 2.103 5.684 1.00 80.69 69 ASN A C 1
ATOM 552 O O . ASN A 1 69 ? -3.938 2.292 6.797 1.00 80.69 69 ASN A O 1
ATOM 556 N N . PHE A 1 70 ? -3.940 2.676 4.583 1.00 81.00 70 PHE A N 1
ATOM 557 C CA . PHE A 1 70 ? -5.135 3.519 4.592 1.00 81.00 70 PHE A CA 1
ATOM 558 C C . PHE A 1 70 ? -6.360 2.754 5.115 1.00 81.00 70 PHE A C 1
ATOM 560 O O . PHE A 1 70 ? -7.051 3.218 6.024 1.00 81.00 70 PHE A O 1
ATOM 567 N N . GLU A 1 71 ? -6.580 1.537 4.618 1.00 84.44 71 GLU A N 1
ATOM 568 C CA . GLU A 1 71 ? -7.690 0.701 5.078 1.00 84.44 71 GLU A CA 1
ATOM 569 C C . GLU A 1 71 ? -7.547 0.269 6.538 1.00 84.44 71 GLU A C 1
ATOM 571 O O . GLU A 1 71 ? -8.545 0.217 7.252 1.00 84.44 71 GLU A O 1
ATOM 576 N N . LYS A 1 72 ? -6.325 0.036 7.038 1.00 80.75 72 LYS A N 1
ATOM 577 C CA . LYS A 1 72 ? -6.107 -0.237 8.472 1.00 80.75 72 LYS A CA 1
ATOM 578 C C . LYS A 1 72 ? -6.593 0.897 9.358 1.00 80.75 72 LYS A C 1
ATOM 580 O O . LYS A 1 72 ? -7.093 0.643 10.449 1.00 80.75 72 LYS A O 1
ATOM 585 N N . VAL A 1 73 ? -6.433 2.137 8.916 1.00 77.50 73 VAL A N 1
ATOM 586 C CA . VAL A 1 73 ? -6.869 3.305 9.685 1.00 77.50 73 VAL A CA 1
ATOM 587 C C . VAL A 1 73 ? -8.384 3.371 9.689 1.00 77.50 73 VAL A C 1
ATOM 589 O O . VAL A 1 73 ? -8.983 3.531 10.752 1.00 77.50 73 VAL A O 1
ATOM 592 N N . ARG A 1 74 ? -9.006 3.207 8.516 1.00 81.81 74 ARG A N 1
ATOM 593 C CA . ARG A 1 74 ? -10.466 3.161 8.408 1.00 81.81 74 ARG A CA 1
ATOM 594 C C . ARG A 1 74 ? -11.035 2.070 9.305 1.00 81.81 74 ARG A C 1
ATOM 596 O O . ARG A 1 74 ? -11.892 2.375 10.129 1.00 81.81 74 ARG A O 1
ATOM 603 N N . TRP A 1 75 ? -10.484 0.863 9.221 1.00 84.88 75 TRP A N 1
ATOM 604 C CA . TRP A 1 75 ? -10.827 -0.267 10.080 1.00 84.88 75 TRP A CA 1
ATOM 605 C C . TRP A 1 75 ? -10.693 0.071 11.572 1.00 84.88 75 TRP A C 1
ATOM 607 O O . TRP A 1 75 ? -11.659 -0.068 12.317 1.00 84.88 75 TRP A O 1
ATOM 617 N N . ALA A 1 76 ? -9.542 0.600 12.002 1.00 75.62 76 ALA A N 1
ATOM 618 C CA . ALA A 1 76 ? -9.304 0.964 13.400 1.00 75.62 76 ALA A CA 1
ATOM 619 C C . ALA A 1 76 ? -10.274 2.045 13.917 1.00 75.62 76 ALA A C 1
ATOM 621 O O . ALA A 1 76 ? -10.564 2.093 15.110 1.00 75.62 76 ALA A O 1
ATOM 622 N N . SER A 1 77 ? -10.787 2.901 13.029 1.00 75.50 77 SER A N 1
ATOM 623 C CA . SER A 1 77 ? -11.766 3.943 13.360 1.00 75.50 77 SER A CA 1
ATOM 624 C C . SER A 1 77 ? -13.230 3.490 13.297 1.00 75.50 77 SER A C 1
ATOM 626 O O . SER A 1 77 ? -14.105 4.189 13.805 1.00 75.50 77 SER A O 1
ATOM 628 N N . ALA A 1 78 ? -13.517 2.346 12.671 1.00 78.31 78 ALA A N 1
ATOM 629 C CA . ALA A 1 78 ? -14.873 1.954 12.295 1.00 78.31 78 ALA A CA 1
ATOM 630 C C . ALA A 1 78 ? -15.691 1.302 13.421 1.00 78.31 78 ALA A C 1
ATOM 632 O O . ALA A 1 78 ? -16.862 1.006 13.193 1.00 78.31 78 ALA A O 1
ATOM 633 N N . ASN A 1 79 ? -15.118 1.092 14.617 1.00 72.81 79 ASN A N 1
ATOM 634 C CA . ASN A 1 79 ? -15.769 0.391 15.737 1.00 72.81 79 ASN A CA 1
ATOM 635 C C . ASN A 1 79 ? -16.479 -0.896 15.269 1.00 72.81 79 ASN A C 1
ATOM 637 O O . ASN A 1 79 ? -17.676 -1.085 15.482 1.00 72.81 79 ASN A O 1
ATOM 641 N N . THR A 1 80 ? -15.727 -1.744 14.569 1.00 81.62 80 THR A N 1
ATOM 642 C CA . THR A 1 80 ? -16.204 -2.981 13.948 1.00 81.62 80 THR A CA 1
ATOM 643 C C . THR A 1 80 ? -15.586 -4.200 14.627 1.00 81.62 80 THR A C 1
ATOM 645 O O . THR A 1 80 ? -14.442 -4.141 15.077 1.00 81.62 80 THR A O 1
ATOM 648 N N . ASP A 1 81 ? -16.330 -5.305 14.657 1.00 87.69 81 ASP A N 1
ATOM 649 C CA . ASP A 1 81 ? -15.844 -6.604 15.142 1.00 87.69 81 ASP A CA 1
ATOM 650 C C . ASP A 1 81 ? -15.129 -7.414 14.045 1.00 87.69 81 ASP A C 1
ATOM 652 O O . ASP A 1 81 ? -14.603 -8.493 14.314 1.00 87.69 81 ASP A O 1
ATOM 656 N N . LEU A 1 82 ? -15.102 -6.907 12.806 1.00 90.00 82 LEU A N 1
ATOM 657 C CA . LEU A 1 82 ? -14.442 -7.571 11.684 1.00 90.00 82 LEU A CA 1
ATOM 658 C C . LEU A 1 82 ? -12.928 -7.641 11.904 1.00 90.00 82 LEU A C 1
ATOM 660 O O . LEU A 1 82 ? -12.289 -6.645 12.260 1.00 90.00 82 LEU A O 1
ATOM 664 N N . GLY A 1 83 ? -12.325 -8.789 11.597 1.00 89.25 83 GLY A N 1
ATOM 665 C CA . GLY A 1 83 ? -10.880 -8.883 11.428 1.00 89.25 83 GLY A CA 1
ATOM 666 C C . GLY A 1 83 ? -10.420 -8.047 10.229 1.00 89.25 83 GLY A C 1
ATOM 667 O O . GLY A 1 83 ? -11.156 -7.855 9.265 1.00 89.25 83 GLY A O 1
ATOM 668 N N . PHE A 1 84 ? -9.180 -7.552 10.237 1.00 88.94 84 PHE A N 1
ATOM 669 C CA . PHE A 1 84 ? -8.723 -6.638 9.180 1.00 88.94 84 PHE A CA 1
ATOM 670 C C . PHE A 1 84 ? -8.786 -7.239 7.758 1.00 88.94 84 PHE A C 1
ATOM 672 O O . PHE A 1 84 ? -9.132 -6.544 6.808 1.00 88.94 84 PHE A O 1
ATOM 679 N N . ASN A 1 85 ? -8.496 -8.532 7.586 1.00 92.44 85 ASN A N 1
ATOM 680 C CA . ASN A 1 85 ? -8.634 -9.174 6.273 1.00 92.44 85 ASN A CA 1
ATOM 681 C C . ASN A 1 85 ? -10.112 -9.309 5.847 1.00 92.44 85 ASN A C 1
ATOM 683 O O . ASN A 1 85 ? -10.410 -9.157 4.667 1.00 92.44 85 ASN A O 1
ATOM 687 N N . GLU A 1 86 ? -11.035 -9.528 6.786 1.00 92.69 86 GLU A N 1
ATOM 688 C CA . GLU A 1 86 ? -12.482 -9.548 6.513 1.00 92.69 86 GLU A CA 1
ATOM 689 C C . GLU A 1 86 ? -12.978 -8.149 6.137 1.00 92.69 86 GLU A C 1
ATOM 691 O O . GLU A 1 86 ? -13.698 -7.996 5.156 1.00 92.69 86 GLU A O 1
ATOM 696 N N . TRP A 1 87 ? -12.498 -7.113 6.837 1.00 92.88 87 TRP A N 1
ATOM 697 C CA . TRP A 1 87 ? -12.740 -5.711 6.494 1.00 92.88 87 TRP A CA 1
ATOM 698 C C . TRP A 1 87 ? -12.343 -5.393 5.050 1.00 92.88 87 TRP A C 1
ATOM 700 O O . TRP A 1 87 ? -13.110 -4.749 4.335 1.00 92.88 87 TRP A O 1
ATOM 710 N N . LEU A 1 88 ? -11.161 -5.846 4.615 1.00 91.88 88 LEU A N 1
ATOM 711 C CA . LEU A 1 88 ? -10.686 -5.633 3.247 1.00 91.88 88 LEU A CA 1
ATOM 712 C C . LEU A 1 88 ? -11.610 -6.287 2.218 1.00 91.88 88 LEU A C 1
ATOM 714 O O . LEU A 1 88 ? -11.920 -5.664 1.207 1.00 91.88 88 LEU A O 1
ATOM 718 N N . VAL A 1 89 ? -12.077 -7.509 2.470 1.00 93.75 89 VAL A N 1
ATOM 719 C CA . VAL A 1 89 ? -12.998 -8.203 1.558 1.00 93.75 89 VAL A CA 1
ATOM 720 C C . VAL A 1 89 ? -14.353 -7.492 1.505 1.00 93.75 89 VAL A C 1
ATOM 722 O O . VAL A 1 89 ? -14.817 -7.161 0.415 1.00 93.75 89 VAL A O 1
ATOM 725 N N . GLU A 1 90 ? -14.944 -7.188 2.662 1.00 92.69 90 GLU A N 1
ATOM 726 C CA . GLU A 1 90 ? -16.242 -6.503 2.784 1.00 92.69 90 GLU A CA 1
ATOM 727 C C . GLU A 1 90 ? -16.240 -5.106 2.138 1.00 92.69 90 GLU A C 1
ATOM 729 O O . GLU A 1 90 ? -17.244 -4.672 1.577 1.00 92.69 90 GLU A O 1
ATOM 734 N N . ASN A 1 91 ? -15.101 -4.405 2.152 1.00 87.88 91 ASN A N 1
ATOM 735 C CA . ASN A 1 91 ? -14.965 -3.069 1.561 1.00 87.88 91 ASN A CA 1
ATOM 736 C C . ASN A 1 91 ? -14.432 -3.078 0.114 1.00 87.88 91 ASN A C 1
ATOM 738 O O . ASN A 1 91 ? -14.063 -2.028 -0.408 1.00 87.88 91 ASN A O 1
ATOM 742 N N . GLY A 1 92 ? -14.407 -4.233 -0.563 1.00 90.06 92 GLY A N 1
ATOM 743 C CA . GLY A 1 92 ? -14.057 -4.312 -1.987 1.00 90.06 92 GLY A CA 1
ATOM 744 C C . GLY A 1 92 ? -12.557 -4.213 -2.284 1.00 90.06 92 GLY A C 1
ATOM 745 O O . GLY A 1 92 ? -12.162 -3.793 -3.372 1.00 90.06 92 GLY A O 1
ATOM 746 N N . HIS A 1 93 ? -11.713 -4.616 -1.336 1.00 90.81 93 HIS A N 1
ATOM 747 C CA . HIS A 1 93 ? -10.253 -4.666 -1.457 1.00 90.81 93 HIS A CA 1
ATOM 748 C C . HIS A 1 93 ? -9.668 -6.080 -1.244 1.00 90.81 93 HIS A C 1
ATOM 750 O O . HIS A 1 93 ? -8.677 -6.231 -0.519 1.00 90.81 93 HIS A O 1
ATOM 756 N N . PRO A 1 94 ? -10.239 -7.145 -1.853 1.00 90.56 94 PRO A N 1
ATOM 757 C CA . PRO A 1 94 ? -9.737 -8.511 -1.679 1.00 90.56 94 PRO A CA 1
ATOM 758 C C . PRO A 1 94 ? -8.311 -8.689 -2.223 1.00 90.56 94 PRO A C 1
ATOM 760 O O . PRO A 1 94 ? -7.585 -9.574 -1.782 1.00 90.56 94 PRO A O 1
ATOM 763 N N . ASP A 1 95 ? -7.887 -7.824 -3.145 1.00 88.50 95 ASP A N 1
ATOM 764 C CA . ASP A 1 95 ? -6.537 -7.782 -3.704 1.00 88.50 95 ASP A CA 1
ATOM 765 C C . ASP A 1 95 ? -5.456 -7.381 -2.685 1.00 88.50 95 ASP A C 1
ATOM 767 O O . ASP A 1 95 ? -4.274 -7.602 -2.931 1.00 88.50 95 ASP A O 1
ATOM 771 N N . LEU A 1 96 ? -5.848 -6.821 -1.534 1.00 88.69 96 LEU A N 1
ATOM 772 C CA . LEU A 1 96 ? -4.945 -6.396 -0.458 1.00 88.69 96 LEU A CA 1
ATOM 773 C C . LEU A 1 96 ? -4.845 -7.407 0.698 1.00 88.69 96 LEU A C 1
ATOM 775 O O . LEU A 1 96 ? -4.149 -7.154 1.693 1.00 88.69 96 LEU A O 1
ATOM 779 N N . VAL A 1 97 ? -5.557 -8.534 0.604 1.00 90.44 97 VAL A N 1
ATOM 780 C CA . VAL A 1 97 ? -5.506 -9.604 1.604 1.00 90.44 97 VAL A CA 1
ATOM 781 C C . VAL A 1 97 ? -4.147 -10.295 1.515 1.00 90.44 97 VAL A C 1
ATOM 783 O O . VAL A 1 97 ? -3.750 -10.779 0.459 1.00 90.44 97 VAL A O 1
ATOM 786 N N . MET A 1 98 ? -3.428 -10.350 2.638 1.00 78.75 98 MET A N 1
ATOM 787 C CA . MET A 1 98 ? -2.234 -11.191 2.747 1.00 78.75 98 MET A CA 1
ATOM 788 C C . MET A 1 98 ? -2.643 -12.563 3.283 1.00 78.75 98 MET A C 1
ATOM 790 O O . MET A 1 98 ? -3.404 -12.623 4.257 1.00 78.75 98 MET A O 1
ATOM 794 N N . GLY A 1 99 ? -2.157 -13.618 2.623 1.00 58.09 99 GLY A N 1
ATOM 795 C CA . GLY A 1 99 ? -2.246 -15.004 3.091 1.00 58.09 99 GLY A CA 1
ATOM 796 C C . GLY A 1 99 ? -1.287 -15.309 4.231 1.00 58.09 99 GLY A C 1
ATOM 797 O O . GLY A 1 99 ? -0.303 -14.551 4.397 1.00 58.09 99 GLY A O 1
#

Foldseek 3Di:
DDPPDDPPVNLVVLVVVLVVLVVVLVVLVVVVVVVVVVVVVDDPPPDDVVVVVVSVVVSVVSNLVSVLSNQVSVVVPVSDPDDSCRSCVVVVNVVSRDD

Radius of gyration: 18.41 Å; Cα contacts (8 Å, |Δi|>4): 35; chains: 1; bounding box: 36×27×60 Å

Nearest PDB structures (foldseek):
  3lsq-assembly1_A  TM=4.477E-01  e=7.943E+00  Trypanosoma brucei

pLDDT: mean 73.14, std 12.7, range [37.88, 93.75]

Secondary structure (DSSP, 8-state):
-------HHHHHHHHHHHHHHHHHHHHHHHHHHHHHHHTTTS-TTS--HHHHHHHHHHHHHHHHHHHHHHHHHHHHHS---S-HHHHHHHTT-GGG---

Solvent-accessible surface area (backbone atoms only — not comparable to full-atom values): 5983 Å² total; per-residue (Å²): 141,79,82,87,63,75,54,67,66,60,50,51,52,53,50,52,56,46,55,53,49,50,51,52,47,50,53,51,50,52,52,53,50,50,54,58,55,53,60,76,76,58,70,91,88,74,72,57,64,68,60,55,51,49,52,54,51,52,53,50,53,51,52,50,52,46,55,46,53,54,49,50,51,52,54,74,70,57,84,63,91,64,53,72,61,55,46,30,45,78,71,76,36,61,90,64,54,80,133

Mean predicted aligned error: 12.49 Å